Protein AF-A0A3A4UJ32-F1 (afdb_monomer_lite)

Structure (mmCIF, N/CA/C/O backbone):
data_AF-A0A3A4UJ32-F1
#
_entry.id   AF-A0A3A4UJ32-F1
#
loop_
_atom_site.group_PDB
_atom_site.id
_atom_site.type_symbol
_atom_site.label_atom_id
_atom_site.label_alt_id
_atom_site.label_comp_id
_atom_site.label_asym_id
_atom_site.label_entity_id
_atom_site.label_seq_id
_atom_site.pdbx_PDB_ins_code
_atom_site.Cartn_x
_atom_site.Cartn_y
_atom_site.Cartn_z
_atom_site.occupancy
_atom_site.B_iso_or_equiv
_atom_site.auth_seq_id
_atom_site.auth_comp_id
_atom_site.auth_asym_id
_atom_site.auth_atom_id
_atom_site.pdbx_PDB_model_num
ATOM 1 N N . MET A 1 1 ? 17.243 3.616 -29.725 1.00 38.44 1 MET A N 1
ATOM 2 C CA . MET A 1 1 ? 16.195 4.634 -29.498 1.00 38.44 1 MET A CA 1
ATOM 3 C C . MET A 1 1 ? 15.128 4.134 -28.520 1.00 38.44 1 MET A C 1
ATOM 5 O O . MET A 1 1 ? 14.754 4.915 -27.668 1.00 38.44 1 MET A O 1
ATOM 9 N N . VAL A 1 2 ? 14.774 2.837 -28.514 1.00 44.94 2 VAL A N 1
ATOM 10 C CA . VAL A 1 2 ? 13.794 2.238 -27.572 1.00 44.94 2 VAL A CA 1
ATOM 11 C C . VAL A 1 2 ? 14.136 2.411 -26.078 1.00 44.94 2 VAL A C 1
ATOM 13 O O . VAL A 1 2 ? 13.244 2.705 -25.301 1.00 44.94 2 VAL A O 1
ATOM 16 N N . GLN A 1 3 ? 15.407 2.305 -25.661 1.00 44.91 3 GLN A N 1
ATOM 17 C CA . GLN A 1 3 ? 15.759 2.439 -24.233 1.00 44.91 3 GLN A CA 1
ATOM 18 C C . GLN A 1 3 ? 15.735 3.877 -23.682 1.00 44.91 3 GLN A C 1
ATOM 20 O O . GLN A 1 3 ? 15.558 4.078 -22.486 1.00 44.91 3 GLN A O 1
ATOM 25 N N . ALA A 1 4 ? 15.933 4.886 -24.537 1.00 44.69 4 ALA A N 1
ATOM 26 C CA . ALA A 1 4 ? 15.871 6.282 -24.099 1.00 44.69 4 ALA A CA 1
ATOM 27 C C . ALA A 1 4 ? 14.412 6.719 -23.898 1.00 44.69 4 ALA A C 1
ATOM 29 O O . ALA A 1 4 ? 14.087 7.356 -22.904 1.00 44.69 4 ALA A O 1
ATOM 30 N N . GLU A 1 5 ? 13.529 6.292 -24.804 1.00 53.84 5 GLU A N 1
ATOM 31 C CA . GLU A 1 5 ? 12.088 6.537 -24.717 1.00 53.84 5 GLU A CA 1
ATOM 32 C C . GLU A 1 5 ? 11.455 5.765 -23.549 1.00 53.84 5 GLU A C 1
ATOM 34 O O . GLU A 1 5 ? 10.676 6.337 -22.790 1.00 53.84 5 GLU A O 1
ATOM 39 N N . SER A 1 6 ? 11.867 4.511 -23.311 1.00 62.06 6 SER A N 1
ATOM 40 C CA . SER A 1 6 ? 11.415 3.758 -22.135 1.00 62.06 6 SER A CA 1
ATOM 41 C C . SER A 1 6 ? 11.880 4.395 -20.827 1.00 62.06 6 SER A C 1
ATOM 43 O O . SER A 1 6 ? 11.144 4.349 -19.853 1.00 62.06 6 SER A O 1
ATOM 45 N N . SER A 1 7 ? 13.063 5.021 -20.793 1.00 73.69 7 SER A N 1
ATOM 46 C CA . SER A 1 7 ? 13.556 5.723 -19.602 1.00 73.69 7 SER A CA 1
ATOM 47 C C . SER A 1 7 ? 12.750 6.988 -19.297 1.00 73.69 7 SER A C 1
ATOM 49 O O . SER A 1 7 ? 12.418 7.213 -18.136 1.00 73.69 7 SER A O 1
ATOM 51 N N . GLU A 1 8 ? 12.395 7.792 -20.303 1.00 84.44 8 GLU A N 1
ATOM 52 C CA . GLU A 1 8 ? 11.546 8.975 -20.092 1.00 84.44 8 GLU A CA 1
ATOM 53 C C . GLU A 1 8 ? 10.121 8.589 -19.683 1.00 84.44 8 GLU A C 1
ATOM 55 O O . GLU A 1 8 ? 9.574 9.176 -18.748 1.00 84.44 8 GLU A O 1
ATOM 60 N N . ILE A 1 9 ? 9.540 7.574 -20.334 1.00 85.75 9 ILE A N 1
ATOM 61 C CA . ILE A 1 9 ? 8.215 7.045 -19.983 1.00 85.75 9 ILE A CA 1
ATOM 62 C C . ILE A 1 9 ? 8.230 6.466 -18.564 1.00 85.75 9 ILE A C 1
ATOM 64 O O . ILE A 1 9 ? 7.329 6.762 -17.783 1.00 85.75 9 ILE A O 1
ATOM 68 N N . TYR A 1 10 ? 9.264 5.701 -18.211 1.00 84.06 10 TYR A N 1
ATOM 69 C CA . TYR A 1 10 ? 9.441 5.142 -16.872 1.00 84.06 10 TYR A CA 1
ATOM 70 C C . TYR A 1 10 ? 9.562 6.241 -15.810 1.00 84.06 10 TYR A C 1
ATOM 72 O O . TYR A 1 10 ? 8.841 6.219 -14.820 1.00 84.06 10 TYR A O 1
ATOM 80 N N . ILE A 1 11 ? 10.381 7.272 -16.041 1.00 87.88 11 ILE A N 1
ATOM 81 C CA . ILE A 1 11 ? 10.512 8.400 -15.103 1.00 87.88 11 ILE A CA 1
ATOM 82 C C . ILE A 1 11 ? 9.193 9.172 -14.975 1.00 87.88 11 ILE A C 1
ATOM 84 O O . ILE A 1 11 ? 8.829 9.599 -13.879 1.00 87.88 11 ILE A O 1
ATOM 88 N N . ALA A 1 12 ? 8.471 9.389 -16.075 1.00 90.69 12 ALA A N 1
ATOM 89 C CA . ALA A 1 12 ? 7.172 10.056 -16.038 1.00 90.69 12 ALA A CA 1
ATOM 90 C C . ALA A 1 12 ? 6.129 9.235 -15.261 1.00 90.69 12 ALA A C 1
ATOM 92 O O . ALA A 1 12 ? 5.335 9.805 -14.512 1.00 90.69 12 ALA A O 1
ATOM 93 N N . PHE A 1 13 ? 6.162 7.911 -15.418 1.00 88.94 13 PHE A N 1
ATOM 94 C CA . PHE A 1 13 ? 5.326 6.967 -14.689 1.00 88.94 13 PHE A CA 1
ATOM 95 C C . PHE A 1 13 ? 5.639 6.978 -13.187 1.00 88.94 13 PHE A C 1
ATOM 97 O O . PHE A 1 13 ? 4.742 7.245 -12.390 1.00 88.94 13 PHE A O 1
ATOM 104 N N . GLU A 1 14 ? 6.908 6.834 -12.807 1.00 87.88 14 GLU A N 1
ATOM 105 C CA . GLU A 1 14 ? 7.377 6.912 -11.416 1.00 87.88 14 GLU A CA 1
ATOM 106 C C . GLU A 1 14 ? 6.997 8.250 -10.758 1.00 87.88 14 GLU A C 1
ATOM 108 O O . GLU A 1 14 ? 6.477 8.295 -9.645 1.00 87.88 14 GLU A O 1
ATOM 113 N N . ASN A 1 15 ? 7.137 9.365 -11.484 1.00 92.25 15 ASN A N 1
ATOM 114 C CA . ASN A 1 15 ? 6.742 10.697 -11.009 1.00 92.25 15 ASN A CA 1
ATOM 115 C C . ASN A 1 15 ? 5.224 10.902 -10.876 1.00 92.25 15 ASN A C 1
ATOM 117 O O . ASN A 1 15 ? 4.800 11.931 -10.340 1.00 92.25 15 ASN A O 1
ATOM 121 N N . SER A 1 16 ? 4.394 9.967 -11.344 1.00 92.56 16 SER A N 1
ATOM 122 C CA . SER A 1 16 ? 2.940 10.023 -11.152 1.00 92.56 16 SER A CA 1
ATOM 123 C C . SER A 1 16 ? 2.503 9.498 -9.776 1.00 92.56 16 SER A C 1
ATOM 125 O O . SER A 1 16 ? 1.428 9.861 -9.288 1.00 92.56 16 SER A O 1
ATOM 127 N N . PHE A 1 17 ? 3.358 8.719 -9.106 1.00 92.12 17 PHE A N 1
ATOM 128 C CA . PHE A 1 17 ? 3.061 8.088 -7.822 1.00 92.12 17 PHE A CA 1
ATOM 129 C C . PHE A 1 17 ? 3.244 8.929 -6.554 1.00 92.12 17 PHE A C 1
ATOM 131 O O . PHE A 1 17 ? 2.486 8.673 -5.621 1.00 92.12 17 PHE A O 1
ATOM 138 N N . PRO A 1 18 ? 4.101 9.970 -6.453 1.00 95.75 18 PRO A N 1
ATOM 139 C CA . PRO A 1 18 ? 4.364 10.649 -5.180 1.00 95.75 18 PRO A CA 1
ATOM 140 C C . PRO A 1 18 ? 3.108 11.156 -4.460 1.00 95.75 18 PRO A C 1
ATOM 142 O O . PRO A 1 18 ? 3.007 11.083 -3.236 1.00 95.75 18 PRO A O 1
ATOM 145 N N . ALA A 1 19 ? 2.121 11.652 -5.210 1.00 95.25 19 ALA A N 1
ATOM 146 C CA . ALA A 1 19 ? 0.851 12.090 -4.636 1.00 95.25 19 ALA A CA 1
ATOM 147 C C . ALA A 1 19 ? -0.005 10.911 -4.134 1.00 95.25 19 ALA A C 1
ATOM 149 O O . ALA A 1 19 ? -0.606 10.996 -3.061 1.00 95.25 19 ALA A O 1
ATOM 150 N N . ALA A 1 20 ? -0.054 9.813 -4.892 1.00 95.75 20 AL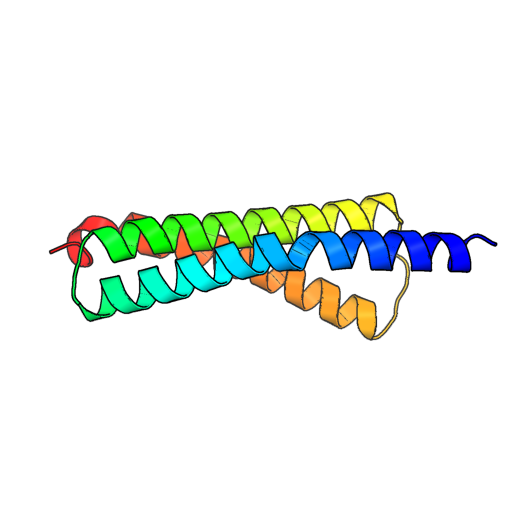A A N 1
ATOM 151 C CA . ALA A 1 20 ? -0.811 8.616 -4.540 1.00 95.75 20 ALA A CA 1
ATOM 152 C C . ALA A 1 20 ? -0.162 7.854 -3.368 1.00 95.75 20 ALA A C 1
ATOM 154 O O . ALA A 1 20 ? -0.856 7.468 -2.424 1.00 95.75 20 ALA A O 1
ATOM 155 N N . ASP A 1 21 ? 1.165 7.746 -3.366 1.00 95.25 21 ASP A N 1
ATOM 156 C CA . ASP A 1 21 ? 1.968 7.209 -2.268 1.00 95.25 21 ASP A CA 1
ATOM 157 C C . ASP A 1 21 ? 1.807 8.051 -1.007 1.00 95.25 21 ASP A C 1
ATOM 159 O O . ASP A 1 21 ? 1.619 7.516 0.087 1.00 95.25 21 ASP A O 1
ATOM 163 N N . GLY A 1 22 ? 1.802 9.379 -1.153 1.00 97.38 22 GLY A N 1
ATOM 164 C CA . GLY A 1 22 ? 1.530 10.305 -0.059 1.00 97.38 22 GLY A CA 1
ATOM 165 C C . GLY A 1 22 ? 0.148 10.081 0.560 1.00 97.38 22 GLY A C 1
ATOM 166 O O . GLY A 1 22 ? 0.018 10.048 1.786 1.00 97.38 22 GLY A O 1
ATOM 167 N N . TRP A 1 23 ? -0.881 9.861 -0.264 1.00 97.69 23 TRP A N 1
ATOM 168 C CA . TRP A 1 23 ? -2.218 9.509 0.218 1.00 97.69 23 TRP A CA 1
ATOM 169 C C . TRP A 1 23 ? -2.236 8.160 0.945 1.00 97.69 23 TRP A C 1
ATOM 171 O O . TRP A 1 23 ? -2.777 8.065 2.051 1.00 97.69 23 TRP A O 1
ATOM 181 N N . MET A 1 24 ? -1.615 7.131 0.366 1.00 97.56 24 MET A N 1
ATOM 182 C CA . MET A 1 24 ? -1.493 5.812 0.990 1.00 97.56 24 MET A CA 1
ATOM 183 C C . MET A 1 24 ? -0.788 5.908 2.352 1.00 97.56 24 MET A C 1
ATOM 185 O O . MET A 1 24 ? -1.291 5.379 3.347 1.00 97.56 24 MET A O 1
ATOM 189 N N . ALA A 1 25 ? 0.337 6.621 2.425 1.00 97.75 25 ALA A N 1
ATOM 190 C CA . ALA A 1 25 ? 1.099 6.825 3.653 1.00 97.75 25 ALA A CA 1
ATOM 191 C C . ALA A 1 25 ? 0.291 7.591 4.713 1.00 97.75 25 ALA A C 1
ATOM 193 O O . ALA A 1 25 ? 0.293 7.213 5.888 1.00 97.75 25 ALA A O 1
ATOM 194 N N . LEU A 1 26 ? -0.454 8.624 4.306 1.00 98.25 26 LEU A N 1
ATOM 195 C CA . LEU A 1 26 ? -1.344 9.365 5.197 1.00 98.25 26 LEU A CA 1
ATOM 196 C C . LEU A 1 26 ? -2.457 8.464 5.749 1.00 98.25 26 LEU A C 1
ATOM 198 O O . LEU A 1 26 ? -2.704 8.463 6.956 1.00 98.25 26 LEU A O 1
ATOM 202 N N . ALA A 1 27 ? -3.093 7.655 4.899 1.00 98.00 27 ALA A N 1
ATOM 203 C CA . ALA A 1 27 ? -4.113 6.703 5.324 1.00 98.00 27 ALA A CA 1
ATOM 204 C C . ALA A 1 27 ? -3.545 5.655 6.299 1.00 98.00 27 ALA A C 1
ATOM 206 O O . ALA A 1 27 ? -4.178 5.365 7.316 1.00 98.00 27 ALA A O 1
ATOM 207 N N . CYS A 1 28 ? -2.328 5.152 6.060 1.00 97.38 28 CYS A N 1
ATOM 208 C CA . CYS A 1 28 ? -1.608 4.283 6.998 1.00 97.38 28 CYS A CA 1
ATOM 209 C C . CYS A 1 28 ? -1.379 4.963 8.353 1.00 97.38 28 CYS A C 1
ATOM 211 O O . CYS A 1 28 ? -1.632 4.358 9.396 1.00 97.38 28 CYS A O 1
ATOM 213 N N . PHE A 1 29 ? -0.926 6.217 8.351 1.00 98.12 29 PHE A N 1
ATOM 214 C CA . PHE A 1 29 ? -0.645 6.958 9.579 1.00 98.12 29 PHE A CA 1
ATOM 215 C C . PHE A 1 29 ? -1.915 7.203 10.400 1.00 98.12 29 PHE A C 1
ATOM 217 O O . PHE A 1 29 ? -1.939 6.955 11.608 1.00 98.12 29 PHE A O 1
ATOM 224 N N . ILE A 1 30 ? -2.997 7.624 9.739 1.00 97.88 30 ILE A N 1
ATOM 225 C CA . ILE A 1 30 ? -4.301 7.806 10.378 1.00 97.88 30 ILE A CA 1
ATOM 226 C C . ILE A 1 30 ? -4.809 6.451 10.893 1.00 97.88 30 ILE A C 1
ATOM 228 O O . ILE A 1 30 ? -5.172 6.343 12.058 1.00 97.88 30 ILE A O 1
ATOM 232 N N . SER A 1 31 ? -4.756 5.386 10.092 1.00 96.88 31 SER A N 1
ATOM 233 C CA . SER A 1 31 ? -5.114 4.032 10.539 1.00 96.88 31 SER A CA 1
ATOM 234 C C . SER A 1 31 ? -4.388 3.639 11.829 1.00 96.88 31 SER A C 1
ATOM 236 O O . SER A 1 31 ? -5.030 3.290 12.821 1.00 96.88 31 SER A O 1
ATOM 238 N N . ALA A 1 32 ? -3.060 3.781 11.853 1.00 96.19 32 ALA A N 1
ATOM 239 C CA . ALA A 1 32 ? -2.240 3.462 13.015 1.00 96.19 32 ALA A CA 1
ATOM 240 C C . ALA A 1 32 ? -2.649 4.285 14.247 1.00 96.19 32 ALA A C 1
ATOM 242 O O . ALA A 1 32 ? -2.878 3.715 15.315 1.00 96.19 32 ALA A O 1
ATOM 243 N N . ALA A 1 33 ? -2.818 5.602 14.098 1.00 97.00 33 ALA A N 1
ATOM 244 C CA . ALA A 1 33 ? -3.275 6.467 15.184 1.00 97.00 33 ALA A CA 1
ATOM 245 C C . ALA A 1 33 ? -4.667 6.058 15.702 1.00 97.00 33 ALA A C 1
ATOM 247 O O . ALA A 1 33 ? -4.891 6.006 16.911 1.00 97.00 33 ALA A O 1
ATOM 248 N N . GLY A 1 34 ? -5.594 5.719 14.806 1.00 95.06 34 GLY A N 1
ATOM 249 C CA . GLY A 1 34 ? -6.955 5.319 15.163 1.00 95.06 34 GLY A CA 1
ATOM 250 C C . GLY A 1 34 ? -7.011 3.982 15.880 1.00 95.06 34 GLY A C 1
ATOM 251 O O . GLY A 1 34 ? -7.719 3.858 16.876 1.00 95.06 34 GLY A O 1
ATOM 252 N N . LEU A 1 35 ? -6.224 3.005 15.429 1.00 94.06 35 LEU A N 1
ATOM 253 C CA . LEU A 1 35 ? -6.123 1.697 16.075 1.00 94.06 35 LEU A CA 1
ATOM 254 C C . LEU A 1 35 ? -5.468 1.801 17.462 1.00 94.06 35 LEU A C 1
ATOM 256 O O . LEU A 1 35 ? -5.957 1.182 18.406 1.00 94.06 35 LEU A O 1
ATOM 260 N N . LEU A 1 36 ? -4.430 2.633 17.621 1.00 94.94 36 LEU A N 1
ATOM 261 C CA . LEU A 1 36 ? -3.801 2.895 18.924 1.00 94.94 36 LEU A CA 1
ATOM 262 C C . LEU A 1 36 ? -4.759 3.581 19.908 1.00 94.94 36 LEU A C 1
ATOM 264 O O . LEU A 1 36 ? -4.756 3.268 21.097 1.00 94.94 36 LEU A O 1
ATOM 268 N N . LEU A 1 37 ? -5.603 4.487 19.414 1.00 93.94 37 LEU A N 1
ATOM 269 C CA . LEU A 1 37 ? -6.610 5.190 20.212 1.00 93.94 37 LEU A CA 1
ATOM 270 C C . LEU A 1 37 ? -7.919 4.401 20.385 1.00 93.94 37 LEU A C 1
ATOM 272 O O . LEU A 1 37 ? -8.856 4.936 20.981 1.00 93.94 37 LEU A O 1
ATOM 276 N N . ARG A 1 38 ? -7.996 3.167 19.860 1.00 90.19 38 ARG A N 1
ATOM 277 C CA . ARG A 1 38 ? -9.203 2.318 19.837 1.00 90.19 38 ARG A CA 1
ATOM 278 C C . ARG A 1 38 ? -10.419 3.056 19.281 1.00 90.19 38 ARG A C 1
ATOM 280 O O . ARG A 1 38 ? -11.475 3.153 19.893 1.00 90.19 38 ARG A O 1
ATOM 287 N N . ARG A 1 39 ? -10.246 3.669 18.113 1.00 91.94 39 ARG A N 1
ATOM 288 C CA . ARG A 1 39 ? -11.307 4.394 17.419 1.00 91.94 39 ARG A CA 1
ATOM 289 C C . ARG A 1 39 ? -11.690 3.675 16.136 1.00 91.94 39 ARG A C 1
ATOM 291 O O . ARG A 1 39 ? -10.843 3.368 15.303 1.00 91.94 39 ARG A O 1
ATOM 298 N N . HIS A 1 40 ? -12.996 3.546 15.920 1.00 91.19 40 HIS A N 1
ATOM 299 C CA . HIS A 1 40 ? -13.611 3.030 14.693 1.00 91.19 40 HIS A CA 1
ATOM 300 C C . HIS A 1 40 ? -13.070 3.617 13.373 1.00 91.19 40 HIS A C 1
ATOM 302 O O . HIS A 1 40 ? -12.997 2.900 12.375 1.00 91.19 40 HIS A O 1
ATOM 308 N N . TRP A 1 41 ? -12.632 4.883 13.345 1.00 93.06 41 TRP A N 1
ATOM 309 C CA . TRP A 1 41 ? -12.047 5.481 12.142 1.00 93.06 41 TRP A CA 1
ATOM 310 C C . TRP A 1 41 ? -10.682 4.877 11.774 1.00 93.06 41 TRP A C 1
ATOM 312 O O . TRP A 1 41 ? -10.330 4.892 10.600 1.00 93.06 41 TRP A O 1
ATOM 322 N N . GLY A 1 42 ? -9.948 4.267 12.713 1.00 94.50 42 GLY A N 1
ATOM 323 C CA . GLY A 1 42 ? -8.704 3.551 12.405 1.00 94.50 42 GLY A CA 1
ATOM 324 C C . GLY A 1 42 ? -8.927 2.393 11.429 1.00 94.50 42 GLY A C 1
ATOM 325 O O . GLY A 1 42 ? -8.194 2.243 10.457 1.00 94.50 42 GLY A O 1
ATOM 326 N N . VAL A 1 43 ? -10.015 1.639 11.617 1.00 94.62 43 VAL A N 1
ATOM 327 C CA . VAL A 1 43 ? -10.403 0.545 10.711 1.00 94.62 43 VAL A CA 1
ATOM 328 C C . VAL A 1 43 ? -10.733 1.078 9.314 1.00 94.62 43 VAL A C 1
ATOM 330 O O . VAL A 1 43 ? -10.288 0.504 8.323 1.00 94.62 43 VAL A O 1
ATOM 333 N N . LEU A 1 44 ? -11.466 2.195 9.223 1.00 95.38 44 LEU A N 1
ATOM 334 C CA . LEU A 1 44 ? -11.816 2.825 7.945 1.00 95.38 44 LEU A CA 1
ATOM 335 C C . LEU A 1 44 ? -10.566 3.230 7.152 1.00 95.38 44 LEU A C 1
ATOM 337 O O . LEU A 1 44 ? -10.423 2.853 5.989 1.00 95.38 44 LEU A O 1
ATOM 341 N N . PHE A 1 45 ? -9.653 3.972 7.783 1.00 97.25 45 PHE A N 1
ATOM 342 C CA . PHE A 1 45 ? -8.431 4.427 7.121 1.00 97.25 45 PHE A CA 1
ATOM 343 C C . PHE A 1 45 ? -7.474 3.276 6.808 1.00 97.25 45 PHE A C 1
ATOM 345 O O . PHE A 1 45 ? -6.783 3.325 5.795 1.00 97.25 45 PHE A O 1
ATOM 352 N N . GLY A 1 46 ? -7.471 2.208 7.607 1.00 96.56 46 GLY A N 1
ATOM 353 C CA . GLY A 1 46 ? -6.678 1.020 7.309 1.00 96.56 46 GLY A CA 1
ATOM 354 C C . GLY A 1 46 ? -7.205 0.228 6.114 1.00 96.56 46 GLY A C 1
ATOM 355 O O . GLY A 1 46 ? -6.413 -0.258 5.311 1.00 96.56 46 GLY A O 1
ATOM 356 N N . ILE A 1 47 ? -8.527 0.165 5.934 1.00 96.38 47 ILE A N 1
ATOM 357 C CA . ILE A 1 47 ? -9.136 -0.391 4.718 1.00 96.38 47 ILE A CA 1
ATOM 358 C C . ILE A 1 47 ? -8.773 0.469 3.502 1.00 96.38 47 ILE A C 1
ATOM 360 O O . ILE A 1 47 ? -8.355 -0.066 2.476 1.00 96.38 47 ILE A O 1
ATOM 364 N N . ALA A 1 48 ? -8.869 1.797 3.622 1.00 97.38 48 ALA A N 1
ATOM 365 C CA . ALA A 1 48 ? -8.472 2.711 2.551 1.00 97.38 48 ALA A CA 1
ATOM 366 C C . ALA A 1 48 ? -6.986 2.549 2.179 1.00 97.38 48 ALA A C 1
ATOM 368 O O . ALA A 1 48 ? -6.657 2.466 0.998 1.00 97.38 48 ALA A O 1
ATOM 369 N N . ALA A 1 49 ? -6.105 2.428 3.177 1.00 97.56 49 ALA A N 1
ATOM 370 C CA . ALA A 1 49 ? -4.680 2.189 2.979 1.00 97.56 49 ALA A CA 1
ATOM 371 C C . ALA A 1 49 ? -4.401 0.851 2.276 1.00 97.56 49 ALA A C 1
ATOM 373 O O . ALA A 1 49 ? -3.663 0.823 1.295 1.00 97.56 49 ALA A O 1
ATOM 374 N N . GLY A 1 50 ? -5.026 -0.244 2.726 1.00 97.25 50 GLY A N 1
ATOM 375 C CA . GLY A 1 50 ? -4.875 -1.555 2.089 1.00 97.25 50 GLY A CA 1
ATOM 376 C C . GLY A 1 50 ? -5.361 -1.561 0.635 1.00 97.25 50 GLY A C 1
ATOM 377 O O . GLY A 1 50 ? -4.696 -2.118 -0.235 1.00 97.25 50 GLY A O 1
ATOM 378 N N . SER A 1 51 ? -6.470 -0.874 0.343 1.00 97.69 51 SER A N 1
ATOM 379 C CA . SER A 1 51 ? -6.956 -0.706 -1.033 1.00 97.69 51 SER A CA 1
ATOM 380 C C . SER A 1 51 ? -6.011 0.134 -1.89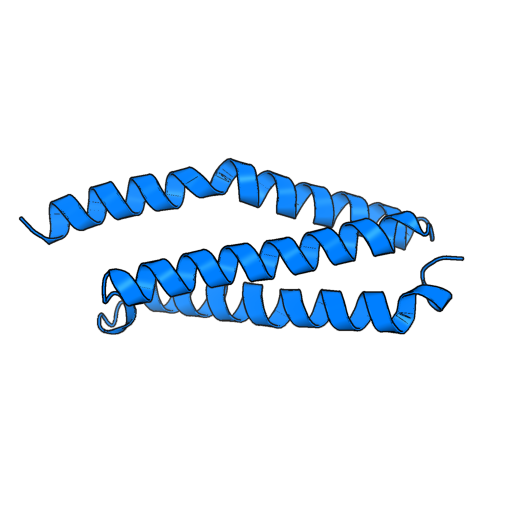6 1.00 97.69 51 SER A C 1
ATOM 382 O O . SER A 1 51 ? -5.843 -0.180 -3.073 1.00 97.69 51 SER A O 1
ATOM 384 N N . ALA A 1 52 ? -5.408 1.189 -1.341 1.00 97.69 52 ALA A N 1
ATOM 385 C CA . ALA A 1 52 ? -4.446 2.021 -2.060 1.00 97.69 52 ALA A CA 1
ATOM 386 C C . ALA A 1 52 ? -3.177 1.231 -2.418 1.00 97.69 52 ALA A C 1
ATOM 388 O O . ALA A 1 52 ? -2.736 1.305 -3.561 1.00 97.69 52 ALA A O 1
ATOM 389 N N . MET A 1 53 ? -2.657 0.411 -1.494 1.00 97.62 53 MET A N 1
ATOM 390 C CA . MET A 1 53 ? -1.521 -0.485 -1.766 1.00 97.62 53 MET A CA 1
ATOM 391 C C . MET A 1 53 ? -1.811 -1.425 -2.938 1.00 97.62 53 MET A C 1
ATOM 393 O O . MET A 1 53 ? -1.003 -1.525 -3.856 1.00 97.62 53 MET A O 1
ATOM 397 N N . ILE A 1 54 ? -2.978 -2.081 -2.938 1.00 98.00 54 ILE A N 1
ATOM 398 C CA . ILE A 1 54 ? -3.354 -2.991 -4.029 1.00 98.00 54 ILE A CA 1
ATOM 399 C C . ILE A 1 54 ? -3.440 -2.237 -5.353 1.00 98.00 54 ILE A C 1
ATOM 401 O O . ILE A 1 54 ? -2.926 -2.715 -6.358 1.00 98.00 54 ILE A O 1
ATOM 405 N N . PHE A 1 55 ? -4.086 -1.069 -5.366 1.00 97.31 55 PHE A N 1
ATOM 406 C CA . PHE A 1 55 ? -4.226 -0.282 -6.586 1.00 97.31 55 PHE A CA 1
ATOM 407 C C . PHE A 1 55 ? -2.864 0.132 -7.160 1.00 97.31 55 PHE A C 1
ATOM 409 O O . PHE A 1 55 ? -2.641 -0.041 -8.355 1.00 97.31 55 PHE A O 1
ATOM 416 N N . LEU A 1 56 ? -1.946 0.610 -6.316 1.00 96.00 56 LEU A N 1
ATOM 417 C CA . LEU A 1 56 ? -0.591 0.986 -6.729 1.00 96.00 56 LEU A CA 1
ATOM 418 C C . LEU A 1 56 ? 0.200 -0.215 -7.260 1.00 96.00 56 LEU A C 1
ATOM 420 O O . LEU A 1 56 ? 0.770 -0.128 -8.343 1.00 96.00 56 LEU A O 1
ATOM 424 N N . GLY A 1 57 ? 0.152 -1.360 -6.572 1.00 95.44 57 GLY A N 1
ATOM 425 C CA . GLY A 1 57 ? 0.789 -2.587 -7.058 1.00 95.44 57 GLY A CA 1
ATOM 426 C C . GLY A 1 57 ? 0.209 -3.079 -8.387 1.00 95.44 57 GLY A C 1
ATOM 427 O O . GLY A 1 57 ? 0.940 -3.541 -9.252 1.00 95.44 57 GLY A O 1
ATOM 428 N N . LEU A 1 58 ? -1.105 -2.953 -8.604 1.00 96.56 58 LEU A N 1
ATOM 429 C CA . LEU A 1 58 ? -1.718 -3.309 -9.890 1.00 96.56 58 LEU A CA 1
ATOM 430 C C . LEU A 1 58 ? -1.297 -2.364 -11.019 1.00 96.56 58 LEU A C 1
ATOM 432 O O . LEU A 1 58 ? -1.101 -2.826 -12.142 1.00 96.56 58 LEU A O 1
ATOM 436 N N . MET A 1 59 ? -1.171 -1.065 -10.735 1.00 94.94 59 MET A N 1
ATOM 437 C CA . MET A 1 59 ? -0.691 -0.081 -11.709 1.00 94.94 59 MET A CA 1
ATOM 438 C C . MET A 1 59 ? 0.739 -0.395 -12.150 1.00 94.94 59 MET A C 1
ATOM 440 O O . MET A 1 59 ? 1.019 -0.387 -13.348 1.00 94.94 59 MET A O 1
ATOM 444 N N . ASP A 1 60 ? 1.607 -0.722 -11.197 1.00 92.38 60 ASP A N 1
ATOM 445 C CA . ASP A 1 60 ? 3.002 -1.059 -11.464 1.00 92.38 60 ASP A CA 1
ATOM 446 C C . ASP A 1 60 ? 3.145 -2.394 -12.215 1.00 92.38 60 ASP A C 1
ATOM 448 O O . ASP A 1 60 ? 3.805 -2.474 -13.254 1.00 92.38 60 ASP A O 1
ATOM 452 N N . VAL A 1 61 ? 2.408 -3.432 -11.804 1.00 93.50 61 VAL A N 1
ATOM 453 C CA . VAL A 1 61 ? 2.339 -4.705 -12.544 1.00 93.50 61 VAL A CA 1
ATOM 454 C C . VAL A 1 61 ? 1.855 -4.507 -13.981 1.00 93.50 61 VAL A C 1
ATOM 456 O O . VAL A 1 61 ? 2.424 -5.091 -14.907 1.00 93.50 61 VAL A O 1
ATOM 459 N N . LEU A 1 62 ? 0.813 -3.698 -14.190 1.00 93.56 62 LEU A N 1
ATOM 460 C CA . LEU A 1 62 ? 0.284 -3.436 -15.527 1.00 93.56 62 LEU A CA 1
ATOM 461 C C . LEU A 1 62 ? 1.324 -2.730 -16.400 1.00 93.56 62 LEU A C 1
ATOM 463 O O . LEU A 1 62 ? 1.546 -3.155 -17.531 1.00 93.56 62 LEU A O 1
ATOM 467 N N . PHE A 1 63 ? 1.993 -1.702 -15.873 1.00 90.81 63 PHE A N 1
ATOM 468 C CA . PHE A 1 63 ? 3.046 -0.998 -16.601 1.00 90.81 63 PHE A CA 1
ATOM 469 C C . PHE A 1 63 ? 4.179 -1.946 -17.012 1.00 90.81 63 PHE A C 1
ATOM 471 O O . PHE A 1 63 ? 4.575 -1.972 -18.179 1.00 90.81 63 PHE A O 1
ATOM 478 N N . ASN A 1 64 ? 4.633 -2.796 -16.092 1.00 89.31 64 ASN A N 1
ATOM 479 C CA . ASN A 1 64 ? 5.679 -3.777 -16.361 1.00 89.31 64 ASN A CA 1
ATOM 480 C C . ASN A 1 64 ? 5.306 -4.797 -17.437 1.00 89.31 64 ASN A C 1
ATOM 482 O O . ASN A 1 64 ? 6.152 -5.179 -18.251 1.00 89.31 64 ASN A O 1
ATOM 486 N N . ILE A 1 65 ? 4.048 -5.241 -17.455 1.00 89.75 65 ILE A N 1
ATOM 487 C CA . ILE A 1 65 ? 3.533 -6.147 -18.486 1.00 89.75 65 ILE A CA 1
ATOM 488 C C . ILE A 1 65 ? 3.491 -5.439 -19.843 1.00 89.75 65 ILE A C 1
ATOM 490 O O . ILE A 1 65 ? 4.012 -5.980 -20.818 1.00 89.75 65 ILE A O 1
ATOM 494 N N . GLU A 1 66 ? 2.925 -4.231 -19.904 1.00 89.62 66 GLU A N 1
ATOM 495 C CA . GLU A 1 66 ? 2.782 -3.459 -21.148 1.00 89.62 66 GLU A CA 1
ATOM 496 C C . GLU A 1 66 ? 4.138 -3.076 -21.758 1.00 89.62 66 GLU A C 1
ATOM 498 O O . GLU A 1 66 ? 4.297 -3.073 -22.978 1.00 89.62 66 GLU A O 1
ATOM 503 N N . GLN A 1 67 ? 5.140 -2.795 -20.922 1.00 87.00 67 GLN A N 1
ATOM 504 C CA . GLN A 1 67 ? 6.498 -2.473 -21.372 1.00 87.00 67 GLN A CA 1
ATOM 505 C C . GLN A 1 67 ? 7.394 -3.715 -21.547 1.00 87.00 67 GLN A C 1
ATOM 507 O O . GLN A 1 67 ? 8.549 -3.589 -21.956 1.00 87.00 67 GLN A O 1
ATOM 512 N N . GLY A 1 68 ? 6.896 -4.922 -21.246 1.00 85.50 68 GLY A N 1
ATOM 513 C CA . GLY A 1 68 ? 7.671 -6.166 -21.336 1.00 85.50 68 GLY A CA 1
ATOM 514 C C . GLY A 1 68 ? 8.851 -6.242 -20.357 1.00 85.50 68 GLY A C 1
ATOM 515 O O . GLY A 1 68 ? 9.784 -7.020 -20.568 1.00 85.50 68 GLY A O 1
ATOM 516 N N . MET A 1 69 ? 8.817 -5.447 -19.288 1.00 81.56 69 MET A N 1
ATOM 517 C CA . MET A 1 69 ? 9.910 -5.265 -18.330 1.00 81.56 69 MET A CA 1
ATOM 518 C C . MET A 1 69 ? 10.206 -6.541 -17.528 1.00 81.56 69 MET A C 1
ATOM 520 O O . MET A 1 69 ? 11.368 -6.845 -17.271 1.00 81.56 69 MET A O 1
ATOM 524 N N . TYR A 1 70 ? 9.198 -7.374 -17.236 1.00 82.44 70 TYR A N 1
ATOM 525 C CA . TYR A 1 70 ? 9.403 -8.653 -16.532 1.00 82.44 70 TYR A CA 1
ATOM 526 C C . TYR A 1 70 ? 10.242 -9.682 -17.303 1.00 82.44 70 TYR A C 1
ATOM 528 O O . TYR A 1 70 ? 10.739 -10.638 -16.707 1.00 82.44 70 TYR A O 1
ATOM 536 N N . ALA A 1 71 ? 10.424 -9.515 -18.617 1.00 82.06 71 ALA A N 1
ATOM 537 C CA . ALA A 1 71 ? 11.325 -10.366 -19.395 1.00 82.06 71 ALA A CA 1
ATOM 538 C C . ALA A 1 71 ? 12.809 -10.001 -19.189 1.00 82.06 71 ALA A C 1
ATOM 540 O O . ALA A 1 71 ? 13.698 -10.758 -19.588 1.00 82.06 71 ALA A O 1
ATOM 541 N N . VAL A 1 72 ? 13.086 -8.847 -18.575 1.00 80.06 72 VAL A N 1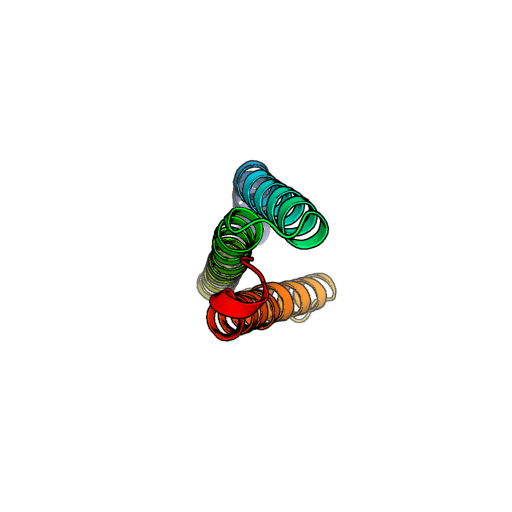
ATOM 542 C CA . VAL A 1 72 ? 14.428 -8.318 -18.341 1.00 80.06 72 VAL A CA 1
ATOM 543 C C . VAL A 1 72 ? 14.882 -8.701 -16.932 1.00 80.06 72 VAL A C 1
ATOM 545 O O . VAL A 1 72 ? 14.323 -8.264 -15.932 1.00 80.06 72 VAL A O 1
ATOM 548 N N . ILE A 1 73 ? 15.925 -9.527 -16.835 1.00 76.56 73 ILE A N 1
ATOM 549 C CA . ILE A 1 73 ? 16.460 -9.977 -15.543 1.00 76.56 73 ILE A CA 1
ATOM 550 C C . ILE A 1 73 ? 17.524 -8.980 -15.068 1.00 76.56 73 ILE A C 1
ATOM 552 O O . ILE A 1 73 ? 18.706 -9.115 -15.390 1.00 76.56 73 ILE A O 1
ATOM 556 N N . THR A 1 74 ? 17.101 -7.974 -14.302 1.00 85.50 74 THR A N 1
ATOM 557 C CA . THR A 1 74 ? 17.974 -6.993 -13.631 1.00 85.50 74 THR A CA 1
ATOM 558 C C . THR A 1 74 ? 17.724 -6.970 -12.122 1.00 85.50 74 THR A C 1
ATOM 560 O O . THR A 1 74 ? 16.699 -7.440 -11.631 1.00 85.50 74 THR A O 1
ATOM 563 N N . ALA A 1 75 ? 18.682 -6.427 -11.362 1.00 83.25 75 ALA A N 1
ATOM 564 C CA . ALA A 1 75 ? 18.531 -6.256 -9.916 1.00 83.25 75 ALA A CA 1
ATOM 565 C C . ALA A 1 75 ? 17.397 -5.276 -9.564 1.00 83.25 75 ALA A C 1
ATOM 567 O O . ALA A 1 75 ? 16.679 -5.504 -8.597 1.00 83.25 75 ALA A O 1
ATOM 568 N N . GLU A 1 76 ? 17.213 -4.226 -10.366 1.00 84.31 76 GLU A N 1
ATOM 569 C CA . GLU A 1 76 ? 16.134 -3.239 -10.219 1.00 84.31 76 GLU A CA 1
ATOM 570 C C . GLU A 1 76 ? 14.760 -3.908 -10.349 1.00 84.31 76 GLU A C 1
ATOM 572 O O . GLU A 1 76 ? 13.942 -3.813 -9.437 1.00 84.31 76 GLU A O 1
ATOM 577 N N . MET A 1 77 ? 14.576 -4.726 -11.390 1.00 85.75 77 MET A N 1
ATOM 578 C CA . MET A 1 77 ? 13.348 -5.496 -11.599 1.00 85.75 77 MET A CA 1
ATOM 579 C C . MET A 1 77 ? 13.062 -6.479 -10.456 1.00 85.75 77 MET A C 1
ATOM 581 O O . MET A 1 77 ? 11.914 -6.708 -10.084 1.00 85.75 77 MET A O 1
ATOM 585 N N . ALA A 1 78 ? 14.098 -7.065 -9.846 1.00 86.69 78 ALA A N 1
ATOM 586 C CA . ALA A 1 78 ? 13.909 -7.938 -8.689 1.00 86.69 78 ALA A CA 1
ATOM 587 C C . ALA A 1 78 ? 13.361 -7.178 -7.467 1.00 86.69 78 ALA A C 1
ATOM 589 O O . ALA A 1 78 ? 12.534 -7.721 -6.729 1.00 86.69 78 ALA A O 1
ATOM 590 N N . VAL A 1 79 ? 13.795 -5.929 -7.256 1.00 88.44 79 VAL A N 1
ATOM 591 C CA . VAL A 1 79 ? 13.250 -5.059 -6.202 1.00 88.44 79 VAL A CA 1
ATOM 592 C C . VAL A 1 79 ? 11.811 -4.666 -6.527 1.00 88.44 79 VAL A C 1
ATOM 594 O O . VAL A 1 79 ? 10.952 -4.736 -5.653 1.00 88.44 79 VAL A O 1
ATOM 597 N N . GLU A 1 80 ? 11.525 -4.332 -7.778 1.00 88.88 80 GLU A N 1
ATOM 598 C CA . GLU A 1 80 ? 10.186 -3.969 -8.250 1.00 88.88 80 GLU A CA 1
ATOM 599 C C . GLU A 1 80 ? 9.182 -5.122 -8.092 1.00 88.88 80 GLU A C 1
ATOM 601 O O . GLU A 1 80 ? 8.090 -4.949 -7.551 1.00 88.88 80 GLU A O 1
ATOM 606 N N . ILE A 1 81 ? 9.576 -6.352 -8.437 1.00 89.88 81 ILE A N 1
ATOM 607 C CA . ILE A 1 81 ? 8.773 -7.557 -8.179 1.00 89.88 81 ILE A CA 1
ATOM 608 C C . ILE A 1 81 ? 8.513 -7.732 -6.677 1.00 89.88 81 ILE A C 1
ATOM 610 O O . ILE A 1 81 ? 7.392 -8.056 -6.279 1.00 89.88 81 ILE A O 1
ATOM 614 N N . LEU A 1 8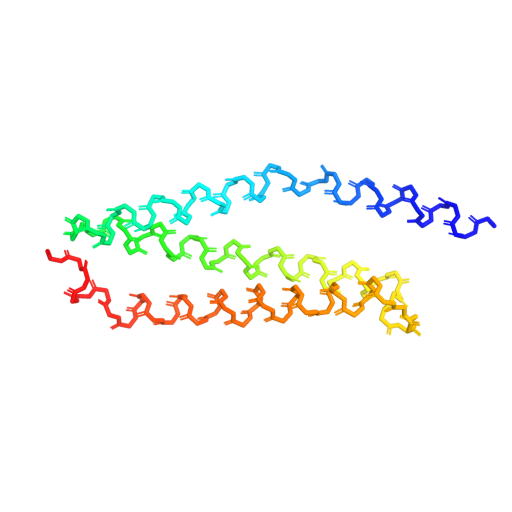2 ? 9.523 -7.518 -5.829 1.00 92.94 82 LEU A N 1
ATOM 615 C CA . LEU A 1 82 ? 9.357 -7.608 -4.378 1.00 92.94 82 LEU A CA 1
ATOM 616 C C . LEU A 1 82 ? 8.357 -6.564 -3.862 1.00 92.94 82 LEU A C 1
ATOM 618 O O . LEU A 1 82 ? 7.498 -6.905 -3.046 1.00 92.94 82 LEU A O 1
ATOM 622 N N . ILE A 1 83 ? 8.451 -5.322 -4.345 1.00 92.06 83 ILE A N 1
ATOM 623 C CA . ILE A 1 83 ? 7.522 -4.240 -3.998 1.00 92.06 83 ILE A C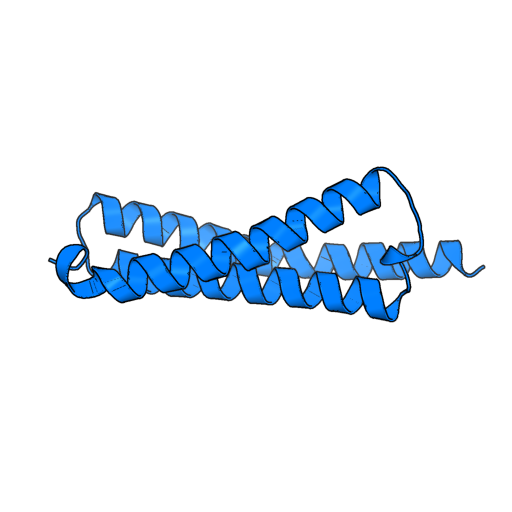A 1
ATOM 624 C C . ILE A 1 83 ? 6.106 -4.611 -4.438 1.00 92.06 83 ILE A C 1
ATOM 626 O O . ILE A 1 83 ? 5.198 -4.540 -3.617 1.00 92.06 83 ILE A O 1
ATOM 630 N N . ASN A 1 84 ? 5.921 -5.099 -5.664 1.00 93.56 84 ASN A N 1
ATOM 631 C CA . ASN A 1 84 ? 4.624 -5.537 -6.184 1.00 93.56 84 ASN A CA 1
ATOM 632 C C . ASN A 1 84 ? 3.998 -6.663 -5.362 1.00 93.56 84 ASN A C 1
ATOM 634 O O . ASN A 1 84 ? 2.826 -6.609 -4.983 1.00 93.56 84 ASN A O 1
ATOM 638 N N . VAL A 1 85 ? 4.784 -7.688 -5.031 1.00 94.75 85 VAL A N 1
ATOM 639 C CA . VAL A 1 85 ? 4.317 -8.784 -4.173 1.00 94.75 85 VAL A CA 1
ATOM 640 C C . VAL A 1 85 ? 3.937 -8.259 -2.791 1.00 94.75 85 VAL A C 1
ATOM 642 O O . VAL A 1 85 ? 2.923 -8.683 -2.228 1.00 94.75 85 VAL A O 1
ATOM 645 N N . TRP A 1 86 ? 4.718 -7.326 -2.247 1.00 94.94 86 TRP A N 1
ATOM 646 C CA . TRP A 1 86 ? 4.432 -6.718 -0.957 1.00 94.94 86 TRP A CA 1
ATOM 647 C C . TRP A 1 86 ? 3.155 -5.875 -0.990 1.00 94.94 86 TRP A C 1
ATOM 649 O O . TRP A 1 86 ? 2.268 -6.103 -0.173 1.00 94.94 86 TRP A O 1
ATOM 659 N N . THR A 1 87 ? 3.012 -4.939 -1.925 1.00 95.50 87 THR A N 1
ATOM 660 C CA . THR A 1 87 ? 1.856 -4.031 -2.003 1.00 95.50 87 THR A CA 1
ATOM 661 C C . THR A 1 87 ? 0.554 -4.791 -2.254 1.00 95.50 87 THR A C 1
ATOM 663 O O . THR A 1 87 ? -0.447 -4.534 -1.580 1.00 95.50 87 THR A O 1
ATOM 666 N N . LEU A 1 88 ? 0.574 -5.801 -3.127 1.00 96.38 88 LEU A N 1
ATOM 667 C CA . LEU A 1 88 ? -0.585 -6.657 -3.387 1.00 96.38 88 LEU A CA 1
ATOM 668 C C . LEU A 1 88 ? -0.895 -7.580 -2.202 1.00 96.38 88 LEU A C 1
ATOM 670 O O . LEU A 1 88 ? -2.030 -7.623 -1.719 1.00 96.38 88 LEU A O 1
ATOM 674 N N . GLY A 1 89 ? 0.107 -8.317 -1.717 1.00 96.88 89 GLY A N 1
ATOM 675 C CA . GLY A 1 89 ? -0.069 -9.319 -0.668 1.00 96.88 89 GLY A CA 1
ATOM 676 C C . GLY A 1 89 ? -0.390 -8.697 0.689 1.00 96.88 89 GLY A C 1
ATOM 677 O O . GLY A 1 89 ? -1.371 -9.072 1.336 1.00 96.88 89 GLY A O 1
ATOM 678 N N . PHE A 1 90 ? 0.403 -7.712 1.112 1.00 95.44 90 PHE A N 1
ATOM 679 C CA . PHE A 1 90 ? 0.189 -7.006 2.371 1.00 95.44 90 PHE A CA 1
ATOM 680 C C . PHE A 1 90 ? -1.075 -6.142 2.323 1.00 95.44 90 PHE A C 1
ATOM 682 O O . PHE A 1 90 ? -1.844 -6.157 3.282 1.00 95.44 90 PHE A O 1
ATOM 689 N N . GLY A 1 91 ? -1.357 -5.467 1.202 1.00 95.75 91 GLY A N 1
ATOM 690 C CA . GLY A 1 91 ? -2.600 -4.711 1.026 1.00 95.75 91 GLY A CA 1
ATOM 691 C C . GLY A 1 91 ? -3.848 -5.590 1.176 1.00 95.75 91 GLY A C 1
ATOM 692 O O . GLY A 1 91 ? -4.762 -5.254 1.937 1.00 95.75 91 GLY A O 1
ATOM 693 N N . ALA A 1 92 ? -3.855 -6.767 0.538 1.00 96.56 92 ALA A N 1
ATOM 694 C CA . ALA A 1 92 ? -4.941 -7.743 0.662 1.00 96.56 92 ALA A CA 1
ATOM 695 C C . ALA A 1 92 ? -5.064 -8.302 2.086 1.00 96.56 92 ALA A C 1
ATOM 697 O O . ALA A 1 92 ? -6.174 -8.426 2.615 1.00 96.56 92 ALA A O 1
ATOM 698 N N . PHE A 1 93 ? -3.934 -8.590 2.733 1.00 97.06 93 PHE A N 1
ATOM 699 C CA . PHE A 1 93 ? -3.909 -9.029 4.124 1.00 97.06 93 PHE A CA 1
ATOM 700 C C . PHE A 1 93 ? -4.494 -7.974 5.072 1.00 97.06 93 PHE A C 1
ATOM 702 O O . PHE A 1 93 ? -5.337 -8.314 5.902 1.00 97.06 93 PHE A O 1
ATOM 709 N N . VAL A 1 94 ? -4.097 -6.703 4.942 1.00 95.00 94 VAL A N 1
ATOM 710 C CA . VAL A 1 94 ? -4.597 -5.598 5.777 1.00 95.00 94 VAL A CA 1
ATOM 711 C C . VAL A 1 94 ? -6.106 -5.435 5.611 1.00 95.00 94 VAL A C 1
ATOM 713 O O . VAL A 1 94 ? -6.821 -5.355 6.613 1.00 95.00 94 VAL A O 1
ATOM 716 N N . LEU A 1 95 ? -6.602 -5.451 4.369 1.00 95.00 95 LEU A N 1
ATOM 717 C CA . LEU A 1 95 ? -8.038 -5.412 4.082 1.00 95.00 95 LEU A CA 1
ATOM 718 C C . LEU A 1 95 ? -8.780 -6.552 4.777 1.00 95.00 95 LEU A C 1
ATOM 720 O O . LEU A 1 95 ? -9.743 -6.314 5.510 1.00 95.00 95 LEU A O 1
ATOM 724 N N . TRP A 1 96 ? -8.318 -7.785 4.570 1.00 95.88 96 TRP A N 1
ATOM 725 C CA . TRP A 1 96 ? -8.932 -8.970 5.156 1.00 95.88 96 TRP A CA 1
ATOM 726 C C . TRP A 1 96 ? -8.918 -8.925 6.688 1.00 95.88 96 TRP A C 1
ATOM 728 O O . TRP A 1 96 ? -9.952 -9.151 7.324 1.00 95.88 96 TRP A O 1
ATOM 738 N N . PHE A 1 97 ? -7.773 -8.597 7.287 1.00 95.12 97 PHE A N 1
ATOM 739 C CA . PHE A 1 97 ? -7.583 -8.579 8.734 1.00 95.12 97 PHE A CA 1
ATOM 740 C C . PHE A 1 97 ? -8.467 -7.527 9.412 1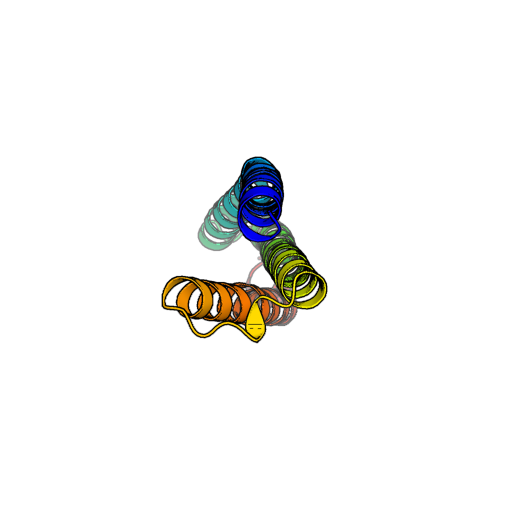.00 95.12 97 PHE A C 1
ATOM 742 O O . PHE A 1 97 ? -9.215 -7.848 10.342 1.00 95.12 97 PHE A O 1
ATOM 749 N N . LEU A 1 98 ? -8.420 -6.282 8.928 1.00 94.19 98 LEU A N 1
ATOM 750 C CA . LEU A 1 98 ? -9.176 -5.177 9.515 1.00 94.19 98 LEU A CA 1
ATOM 751 C C . LEU A 1 98 ? -10.679 -5.351 9.318 1.00 94.19 98 LEU A C 1
ATOM 753 O O . LEU A 1 98 ? -11.450 -5.105 10.246 1.00 94.19 98 LEU A O 1
ATOM 757 N N . TRP A 1 99 ? -11.106 -5.827 8.147 1.00 91.94 99 TRP A N 1
ATOM 758 C CA . TRP A 1 99 ? -12.521 -6.073 7.891 1.00 91.94 99 TRP A CA 1
ATOM 759 C C . TRP A 1 99 ? -13.088 -7.200 8.756 1.00 91.94 99 TRP A C 1
ATOM 761 O O . TRP A 1 99 ? -14.208 -7.078 9.269 1.00 91.94 99 TRP A O 1
ATOM 771 N N . SER A 1 100 ? -12.316 -8.274 8.944 1.00 92.69 100 SER A N 1
ATOM 772 C CA . SER A 1 100 ? -12.724 -9.435 9.744 1.00 92.69 100 SER A CA 1
ATOM 773 C C . SER A 1 100 ? -12.812 -9.109 11.235 1.00 92.69 100 SER A C 1
ATOM 775 O O . SER A 1 100 ? -13.670 -9.649 11.924 1.00 92.69 100 SER A O 1
ATOM 777 N N . ARG A 1 101 ? -11.965 -8.198 11.732 1.00 90.38 101 ARG A N 1
ATOM 778 C CA . ARG A 1 101 ? -11.899 -7.817 13.156 1.00 90.38 101 ARG A CA 1
ATOM 779 C C . ARG A 1 101 ? -12.500 -6.446 13.464 1.00 90.38 101 ARG A C 1
ATOM 781 O O . ARG A 1 101 ? -12.296 -5.908 14.551 1.00 90.38 101 ARG A O 1
ATOM 788 N N . ARG A 1 102 ? -13.267 -5.867 12.537 1.00 87.06 102 ARG A N 1
ATOM 789 C CA . ARG A 1 102 ? -13.803 -4.500 12.670 1.00 87.06 102 ARG A CA 1
ATOM 790 C C . ARG A 1 102 ? -14.627 -4.270 13.942 1.00 87.06 102 ARG A C 1
ATOM 792 O O . ARG A 1 102 ? -14.613 -3.168 14.475 1.00 87.06 102 ARG A O 1
ATOM 799 N N . SER A 1 103 ? -15.320 -5.298 14.439 1.00 83.38 103 SER A N 1
ATOM 800 C CA . SER A 1 103 ? -16.118 -5.237 15.672 1.00 83.38 103 SER A CA 1
ATOM 801 C C . SER A 1 103 ? -15.278 -5.255 16.949 1.00 83.38 103 SER A C 1
ATOM 803 O O . SER A 1 103 ? -15.724 -4.742 17.964 1.00 83.38 103 SER A O 1
ATOM 805 N N . GLU A 1 104 ? -14.078 -5.834 16.910 1.00 84.31 104 GLU A N 1
ATOM 806 C CA . GLU A 1 104 ? -13.156 -5.907 18.055 1.00 84.31 104 GLU A CA 1
ATOM 807 C C . GLU A 1 104 ? -12.237 -4.680 18.121 1.00 84.31 104 GLU A C 1
ATOM 809 O O . GLU A 1 104 ? -11.814 -4.266 19.198 1.00 84.31 104 GLU A O 1
ATOM 814 N N . LEU A 1 105 ? -11.923 -4.104 16.957 1.00 76.50 105 LEU A N 1
ATOM 815 C CA . LEU A 1 105 ? -11.009 -2.969 16.799 1.00 76.50 105 LEU A CA 1
ATOM 816 C C . LEU A 1 105 ? -11.713 -1.601 16.875 1.00 76.50 105 LEU A C 1
ATOM 818 O O . LEU A 1 105 ? -11.042 -0.577 16.982 1.00 76.50 105 LEU A O 1
ATOM 822 N N . GLY A 1 106 ? -13.046 -1.577 16.773 1.00 64.06 106 GLY A N 1
ATOM 823 C CA . GLY A 1 106 ? -13.860 -0.363 16.660 1.00 64.06 106 GLY A CA 1
ATOM 824 C C . GLY A 1 106 ? -14.595 0.085 17.929 1.00 64.06 106 GLY A C 1
ATOM 825 O O . GLY A 1 106 ? -15.481 0.930 17.798 1.00 64.06 106 GLY A O 1
ATOM 826 N N . VAL A 1 107 ? -14.269 -0.475 19.103 1.00 53.03 107 VAL A N 1
ATOM 827 C CA . VAL A 1 107 ? -14.891 -0.152 20.408 1.00 53.03 107 VAL A CA 1
ATOM 828 C C . VAL A 1 107 ? -14.043 0.829 21.204 1.00 53.03 107 VAL A C 1
ATOM 830 O O . VAL A 1 107 ? -12.846 0.522 21.404 1.00 53.03 107 VAL A O 1
#

Radius of gyration: 16.66 Å; chains: 1; bounding box: 35×22×50 Å

Secondary structure (DSSP, 8-state):
-HHHHHHHHHHHHHTTSHHHHHHHHHHHHHHHHHHHTT-HHHHHHHHHHHHHHHHHHHHHHHHHHHTTGGGS--HHHHHHHHHHHHHHHHHHHHHHHHHHTHHHH--

pLDDT: mean 89.07, std 12.34, range [38.44, 98.25]

Sequence (107 aa):
MVQAESSEIYIAFENSFPAADGWMALACFISAAGLLLRRHWGVLFGIAAGSAMIFLGLMDVLFNIEQGMYAVITAEMAVEILINVWTLGFGAFVLWFLWSRRSELGV

Foldseek 3Di:
DLVVVVVVVVVVLVVVCPVLVVLLVVLQVQLVVCLVVLALVSLVSLLVNLVSLQVVLVSLVVVCVVSVVVVDDDPVVVVNVVSSCCSNVVSVVSNVVSVVCSVVSHD